Protein AF-A0A950A4G5-F1 (afdb_monomer)

Foldseek 3Di:
DDPDPPQKDKDKDKDWDAQQQDDPNRGRQRFIDIKTKIWIFGDDPNDTPDIDIDIPVVRVCCSSVVQPDPPDPRVVVVCVVVVPPPPPPPDD

Solvent-accessible surface area (backbone atoms only — not comparable to full-atom values): 5703 Å² total; per-residue (Å²): 132,82,95,68,91,73,45,64,47,79,49,75,50,75,51,75,50,61,40,70,56,66,53,96,88,40,70,51,72,69,44,71,46,73,36,50,34,36,34,44,30,35,49,53,95,93,36,81,74,43,80,46,80,46,66,49,57,67,60,43,34,25,68,73,62,78,37,57,50,87,92,35,71,59,34,53,52,54,39,42,77,71,56,45,89,65,72,80,80,79,75,129

Sequence (92 aa):
KRLTDGQFVAAPCKVLGTHRASLNGLPATNRFVVVHAIFYCELRAELLLRVRGFFDLYDVATQLGVLPARGTLGEKALLMLRGFGLRAGRSE

Nearest PDB structures (foldseek):
  5x7l-assembly1_A  TM=8.586E-01  e=1.191E-03  Streptomyces laurentii
  3kkg-assembly1_A-2  TM=8.075E-01  e=2.450E-03  Jannaschia sp. CCS1
  4lgq-assembly2_D  TM=8.350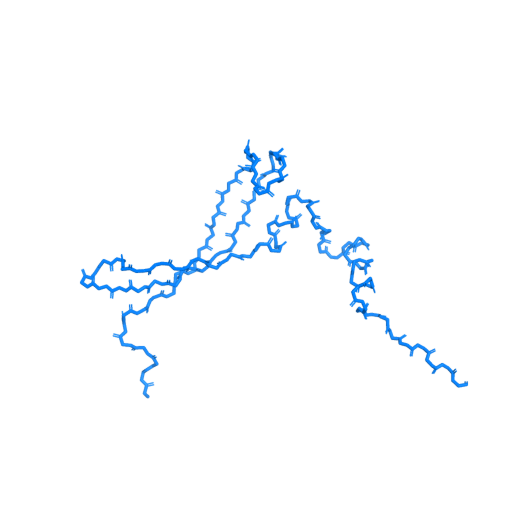E-01  e=3.515E-03  Chromobacterium violaceum ATCC 12472
  6hnn-assembly2_D  TM=7.866E-01  e=3.310E-03  Streptomyces antibioticus
  2gey-assembly3_A  TM=7.231E-01  e=1.514E-03  Streptomyces galilaeus

Radius of gyration: 19.79 Å; Cα contacts (8 Å, |Δi|>4): 126; chains: 1; bounding box: 44×50×42 Å

Mean predicted aligned error: 7.13 Å

Secondary structure (DSSP, 8-state):
--S--SSEEEEEEEEEEE--S-BTTBPP---EEEEEEEEEEEEETTEEEEEEEEE-HHHHHHHTTSSPPTTSHHHHHHHHHTTTT-------

Structure (mmCIF, N/CA/C/O backbone):
data_AF-A0A950A4G5-F1
#
_entry.id   AF-A0A950A4G5-F1
#
loop_
_atom_site.group_PDB
_atom_site.id
_atom_site.type_symbol
_atom_site.label_atom_id
_atom_site.label_alt_id
_atom_site.label_comp_id
_atom_site.label_asym_id
_atom_site.label_entity_id
_atom_site.label_seq_id
_atom_site.pdbx_PDB_ins_code
_atom_site.Cartn_x
_atom_site.Cartn_y
_atom_site.Cartn_z
_atom_site.occupancy
_atom_site.B_iso_or_equiv
_atom_site.auth_seq_id
_atom_site.auth_comp_id
_atom_site.auth_asym_id
_atom_site.auth_atom_id
_atom_site.pdbx_PDB_model_num
ATOM 1 N N . LYS A 1 1 ? -15.567 -23.203 19.531 1.00 49.44 1 LYS A N 1
ATOM 2 C CA . LYS A 1 1 ? -15.010 -22.119 20.385 1.00 49.44 1 LYS A CA 1
ATOM 3 C C . LYS A 1 1 ? -14.772 -20.901 19.494 1.00 49.44 1 LYS A C 1
ATOM 5 O O . LYS A 1 1 ? -14.159 -21.081 18.451 1.00 49.44 1 LYS A O 1
ATOM 10 N N . ARG A 1 2 ? -15.316 -19.717 19.815 1.00 57.41 2 ARG A N 1
ATOM 11 C CA . ARG A 1 2 ? -15.141 -18.510 18.980 1.00 57.41 2 ARG A CA 1
ATOM 12 C C . ARG A 1 2 ? -13.714 -17.981 19.164 1.00 57.41 2 ARG A C 1
ATOM 14 O O . ARG A 1 2 ? -13.244 -17.912 20.294 1.00 57.41 2 ARG A O 1
ATOM 21 N N . LEU A 1 3 ? -13.025 -17.684 18.063 1.00 66.25 3 LEU A N 1
ATOM 22 C CA . LEU A 1 3 ? -11.615 -17.265 18.054 1.00 66.25 3 LEU A CA 1
ATOM 23 C C . LEU A 1 3 ? -11.404 -15.809 18.504 1.00 66.25 3 LEU A C 1
ATOM 25 O O . LEU A 1 3 ? -10.267 -15.425 18.750 1.00 66.25 3 LEU A O 1
ATOM 29 N N . THR A 1 4 ? -12.470 -15.007 18.619 1.00 66.94 4 THR A N 1
ATOM 30 C CA . THR A 1 4 ? -12.391 -13.602 19.044 1.00 66.94 4 THR A CA 1
ATOM 31 C C . THR A 1 4 ? -13.540 -13.228 19.984 1.00 66.94 4 THR A C 1
ATOM 33 O O . THR A 1 4 ? -14.671 -13.716 19.842 1.00 66.94 4 THR A O 1
ATOM 36 N N . ASP A 1 5 ? -13.236 -12.335 20.922 1.00 73.62 5 ASP A N 1
ATOM 37 C CA . ASP A 1 5 ? -14.135 -11.721 21.908 1.00 73.62 5 ASP A CA 1
ATOM 38 C C . ASP A 1 5 ? -14.747 -10.390 21.425 1.00 73.62 5 ASP A C 1
ATOM 40 O O . ASP A 1 5 ? -15.498 -9.749 22.152 1.00 73.62 5 ASP A O 1
ATOM 44 N N . GLY A 1 6 ? -14.462 -9.987 20.181 1.00 74.88 6 GLY A N 1
ATOM 45 C CA . GLY A 1 6 ? -14.959 -8.742 19.589 1.00 74.88 6 GLY A CA 1
ATOM 46 C C . GLY A 1 6 ? -14.141 -7.493 19.931 1.00 74.88 6 GLY A C 1
ATOM 47 O O . GLY A 1 6 ? -14.466 -6.426 19.420 1.00 74.88 6 GLY A O 1
ATOM 48 N N . GLN A 1 7 ? -13.062 -7.603 20.719 1.00 88.25 7 GLN A N 1
ATOM 49 C CA . GLN A 1 7 ? -12.176 -6.467 21.014 1.00 88.25 7 GLN A CA 1
ATOM 50 C C . GLN A 1 7 ? -11.269 -6.091 19.844 1.00 88.25 7 GLN A C 1
ATOM 52 O O . GLN A 1 7 ? -10.770 -4.974 19.794 1.00 88.25 7 GLN A O 1
ATOM 57 N N . PHE A 1 8 ? -11.049 -7.003 18.898 1.00 91.44 8 PHE A N 1
ATOM 58 C CA . PHE A 1 8 ? -10.194 -6.753 17.746 1.00 91.44 8 PHE A CA 1
ATOM 59 C C . PHE A 1 8 ? -10.954 -6.901 16.433 1.00 91.44 8 PHE A C 1
ATOM 61 O O . PHE A 1 8 ? -11.689 -7.871 16.229 1.00 91.44 8 PHE A O 1
ATOM 68 N N . VAL A 1 9 ? -10.731 -5.955 15.522 1.00 91.75 9 VAL A N 1
ATOM 69 C CA . VAL A 1 9 ? -11.305 -5.937 14.174 1.00 91.75 9 VAL A CA 1
ATOM 70 C C . VAL A 1 9 ? -10.188 -5.846 13.143 1.00 91.75 9 VAL A C 1
ATOM 72 O O . VAL A 1 9 ? -9.266 -5.044 13.278 1.00 91.75 9 VAL A O 1
ATOM 75 N N . ALA A 1 10 ? -10.292 -6.660 12.092 1.00 93.94 10 ALA A N 1
ATOM 76 C CA . ALA A 1 10 ? -9.492 -6.517 10.885 1.00 93.94 10 ALA A CA 1
ATOM 77 C C . ALA A 1 10 ? -10.329 -5.806 9.814 1.00 93.94 10 ALA A C 1
ATOM 79 O O . ALA A 1 10 ? -11.369 -6.315 9.399 1.00 93.94 10 ALA A O 1
ATOM 80 N N . ALA A 1 11 ? -9.874 -4.638 9.374 1.00 95.00 11 ALA A N 1
ATOM 81 C CA . ALA A 1 11 ? -10.532 -3.817 8.368 1.00 95.00 11 ALA A CA 1
ATOM 82 C C . ALA A 1 11 ? -9.669 -3.772 7.093 1.00 95.00 11 ALA A C 1
ATOM 84 O O . ALA A 1 11 ? -8.714 -2.989 7.029 1.00 95.00 11 ALA A O 1
ATOM 85 N N . PRO A 1 12 ? -9.946 -4.624 6.088 1.00 97.12 12 PRO A N 1
ATOM 86 C CA . PRO A 1 12 ? -9.274 -4.547 4.797 1.00 97.12 12 PRO A CA 1
ATOM 87 C C . PRO A 1 12 ? -9.753 -3.315 4.025 1.00 97.12 12 PRO A C 1
ATOM 89 O O . PRO A 1 12 ? -10.949 -3.026 3.969 1.00 97.12 12 PRO A O 1
ATOM 92 N N . CYS A 1 13 ? -8.830 -2.596 3.394 1.00 96.62 13 CYS A N 1
ATOM 93 C CA . CYS A 1 13 ? -9.156 -1.434 2.578 1.00 96.62 13 CYS A CA 1
ATOM 94 C C . CYS A 1 13 ? -8.167 -1.236 1.421 1.00 96.62 13 CYS A C 1
ATOM 96 O O . CYS A 1 13 ? -7.158 -1.936 1.286 1.00 96.62 13 CYS A O 1
ATOM 98 N N . LYS A 1 14 ? -8.485 -0.265 0.560 1.00 97.44 14 LYS A N 1
ATOM 99 C CA . LYS A 1 14 ? -7.574 0.257 -0.459 1.00 97.44 14 LYS A CA 1
ATOM 100 C C . LYS A 1 14 ? -7.402 1.752 -0.249 1.00 97.44 14 LYS A C 1
ATOM 102 O O . LYS A 1 14 ? -8.393 2.466 -0.113 1.00 97.44 14 LYS A O 1
ATOM 107 N N . VAL A 1 15 ? -6.161 2.217 -0.265 1.00 96.12 15 VAL A N 1
ATOM 108 C CA . VAL A 1 15 ? -5.814 3.640 -0.274 1.00 96.12 15 VAL A CA 1
ATOM 109 C C . VAL A 1 15 ? -5.428 4.016 -1.697 1.00 96.12 15 VAL A C 1
ATOM 111 O O . VAL A 1 15 ? -4.644 3.317 -2.329 1.00 96.12 15 VAL A O 1
ATOM 114 N N . LEU A 1 16 ? -5.991 5.099 -2.219 1.00 97.81 16 LEU A N 1
ATOM 115 C CA . LEU A 1 16 ? -5.746 5.558 -3.582 1.00 97.81 16 LEU A CA 1
ATOM 116 C C . LEU A 1 16 ? -5.155 6.963 -3.526 1.00 97.81 16 LEU A C 1
ATOM 118 O O . LEU A 1 16 ? -5.606 7.790 -2.733 1.00 97.81 16 LEU A O 1
ATOM 122 N N . GLY A 1 17 ? -4.161 7.250 -4.361 1.00 97.25 17 GLY A N 1
ATOM 123 C CA . GLY A 1 17 ? -3.547 8.573 -4.374 1.00 97.25 17 GLY A CA 1
ATOM 124 C C . GLY A 1 17 ? -2.490 8.754 -5.451 1.00 97.25 17 GLY A C 1
ATOM 125 O O . GLY A 1 17 ? -2.097 7.814 -6.130 1.00 97.25 17 GLY A O 1
ATOM 126 N N . THR A 1 18 ? -2.017 9.987 -5.609 1.00 98.06 18 THR A N 1
ATOM 127 C CA . THR A 1 18 ? -0.896 10.318 -6.499 1.00 98.06 18 THR A CA 1
ATOM 128 C C . THR A 1 18 ? 0.334 10.640 -5.660 1.00 98.06 18 THR A C 1
ATOM 130 O O . THR A 1 18 ? 0.265 11.478 -4.761 1.00 98.06 18 THR A O 1
ATOM 133 N N . HIS A 1 19 ? 1.474 10.022 -5.965 1.00 97.56 19 HIS A N 1
ATOM 134 C CA . HIS A 1 19 ? 2.737 10.266 -5.266 1.00 97.56 19 HIS A CA 1
ATOM 135 C C . HIS A 1 19 ? 3.354 11.610 -5.700 1.00 97.56 19 HIS A C 1
ATOM 137 O O . HIS A 1 19 ? 4.146 11.670 -6.645 1.00 97.56 19 HIS A O 1
ATOM 143 N N . ARG A 1 20 ? 2.925 12.693 -5.036 1.00 97.94 20 ARG A N 1
ATOM 144 C CA . ARG A 1 20 ? 3.243 14.100 -5.370 1.00 97.94 20 ARG A CA 1
ATOM 145 C C . ARG A 1 20 ? 4.326 14.745 -4.508 1.00 97.94 20 ARG A C 1
ATOM 147 O O . ARG A 1 20 ? 4.803 15.819 -4.850 1.00 97.94 20 ARG A O 1
ATOM 154 N N . ALA A 1 21 ? 4.694 14.119 -3.402 1.00 97.19 21 ALA A N 1
ATOM 155 C CA . ALA A 1 21 ? 5.756 14.584 -2.521 1.00 97.19 21 ALA A CA 1
ATOM 156 C C . ALA A 1 21 ? 6.808 13.489 -2.397 1.00 97.19 21 ALA A C 1
ATOM 158 O O . ALA A 1 21 ? 6.510 12.332 -2.679 1.00 97.19 21 ALA A O 1
ATOM 159 N N . SER A 1 22 ? 8.021 13.853 -1.992 1.00 96.12 22 SER A N 1
ATOM 160 C CA . SER A 1 22 ? 9.022 12.848 -1.666 1.00 96.12 22 SER A CA 1
ATOM 161 C C . SER A 1 22 ? 8.568 12.003 -0.473 1.00 96.12 22 SER A C 1
ATOM 163 O O . SER A 1 22 ? 7.945 12.503 0.465 1.00 96.12 22 SER A O 1
ATOM 165 N N . LEU A 1 23 ? 8.893 10.714 -0.504 1.00 90.81 23 LEU A N 1
ATOM 166 C CA . LEU A 1 23 ? 8.555 9.766 0.553 1.00 90.81 23 LEU A CA 1
ATOM 167 C C . LEU A 1 23 ? 9.737 8.831 0.799 1.00 90.81 23 LEU A C 1
ATOM 169 O O . LEU A 1 23 ? 10.169 8.130 -0.110 1.00 90.81 23 LEU A O 1
ATOM 173 N N . ASN A 1 24 ? 10.262 8.805 2.028 1.00 88.06 24 ASN A N 1
ATOM 174 C CA . ASN A 1 24 ? 11.373 7.929 2.435 1.00 88.06 24 ASN A CA 1
ATOM 175 C C . ASN A 1 24 ? 12.585 7.971 1.480 1.00 88.06 24 ASN A C 1
ATOM 177 O O . ASN A 1 24 ? 13.154 6.940 1.132 1.00 88.06 24 ASN A O 1
ATOM 181 N N . GLY A 1 25 ? 12.957 9.169 1.022 1.00 91.56 25 GLY A N 1
ATOM 182 C CA . GLY A 1 25 ? 14.071 9.368 0.087 1.00 91.56 25 GLY A CA 1
ATOM 183 C C . 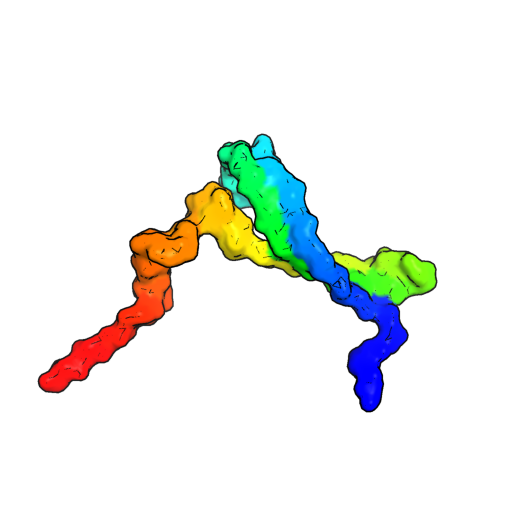GLY A 1 25 ? 13.734 9.115 -1.387 1.00 91.56 25 GLY A C 1
ATOM 184 O O . GLY A 1 25 ? 14.549 9.437 -2.246 1.00 91.56 25 GLY A O 1
ATOM 185 N N . LEU A 1 26 ? 12.536 8.615 -1.708 1.00 93.44 26 LEU A N 1
ATOM 186 C CA . LEU A 1 26 ? 12.049 8.522 -3.081 1.00 93.44 26 LEU A CA 1
ATOM 187 C C . LEU A 1 26 ? 11.489 9.885 -3.524 1.00 93.44 26 LEU A C 1
ATOM 189 O O . LEU A 1 26 ? 10.569 10.387 -2.874 1.00 93.44 26 LEU A O 1
ATOM 193 N N . PRO A 1 27 ? 11.991 10.497 -4.611 1.00 96.19 27 PRO A N 1
ATOM 194 C CA . PRO A 1 27 ? 11.417 11.728 -5.148 1.00 96.19 27 PRO A CA 1
ATOM 195 C C . PRO A 1 27 ? 9.967 11.541 -5.610 1.00 96.19 27 PRO A C 1
ATOM 197 O O . PRO A 1 27 ? 9.542 10.434 -5.950 1.00 96.19 27 PRO A O 1
ATOM 200 N N . ALA A 1 28 ? 9.213 12.639 -5.674 1.00 97.38 28 ALA A N 1
ATOM 201 C CA . ALA A 1 28 ? 7.858 12.626 -6.211 1.00 97.38 28 ALA A CA 1
ATOM 202 C C . ALA A 1 28 ? 7.849 12.080 -7.650 1.00 97.38 28 ALA A C 1
ATOM 204 O O . ALA A 1 28 ? 8.552 12.582 -8.525 1.00 97.38 28 ALA A O 1
ATOM 205 N N . THR A 1 29 ? 7.028 11.060 -7.900 1.00 97.06 29 THR A N 1
ATOM 206 C CA . THR A 1 29 ? 6.955 10.400 -9.222 1.00 97.06 29 THR A CA 1
ATOM 207 C C . THR A 1 29 ? 5.776 10.868 -10.073 1.00 97.06 29 THR A C 1
ATOM 209 O O . THR A 1 29 ? 5.700 10.525 -11.248 1.00 97.06 29 THR A O 1
ATOM 212 N N . ASN A 1 30 ? 4.815 11.582 -9.473 1.00 97.56 30 ASN A N 1
ATOM 213 C CA . ASN A 1 30 ? 3.515 11.932 -10.061 1.00 97.56 30 ASN A CA 1
ATOM 214 C C . ASN A 1 30 ? 2.677 10.739 -10.560 1.00 97.56 30 ASN A C 1
ATOM 216 O O . ASN A 1 30 ? 1.664 10.930 -11.230 1.00 97.56 30 ASN A O 1
ATOM 220 N N . ARG A 1 31 ? 3.043 9.506 -10.196 1.00 97.31 31 ARG A N 1
ATOM 221 C CA . ARG A 1 31 ? 2.268 8.306 -10.519 1.00 97.31 31 ARG A CA 1
ATOM 222 C C . ARG A 1 31 ? 1.077 8.160 -9.581 1.00 97.31 31 ARG A C 1
ATOM 224 O O . ARG A 1 31 ? 1.180 8.435 -8.383 1.00 97.31 31 ARG A O 1
ATOM 231 N N . PHE A 1 32 ? -0.048 7.720 -10.135 1.00 97.94 32 PHE A N 1
ATOM 232 C CA . PHE A 1 32 ? -1.178 7.238 -9.350 1.00 97.94 32 PHE A CA 1
ATOM 233 C C . PHE A 1 32 ? -0.867 5.841 -8.811 1.00 97.94 32 PHE A C 1
ATOM 235 O O . PHE A 1 32 ? -0.313 5.016 -9.536 1.00 97.94 32 PHE A O 1
ATOM 242 N N . VAL A 1 33 ? -1.214 5.593 -7.553 1.00 97.19 33 VAL A N 1
ATOM 243 C CA . VAL A 1 33 ? -0.995 4.324 -6.866 1.00 97.19 33 VAL A CA 1
ATOM 244 C C . VAL A 1 33 ? -2.253 3.866 -6.139 1.00 97.19 33 VAL A C 1
ATOM 246 O O . VAL A 1 33 ? -3.027 4.676 -5.620 1.00 97.19 33 VAL A O 1
ATOM 249 N N . VAL A 1 34 ? -2.423 2.550 -6.071 1.00 97.94 34 VAL A N 1
ATOM 250 C CA . VAL A 1 34 ? -3.426 1.876 -5.242 1.00 97.94 34 VAL A CA 1
ATOM 251 C C . VAL A 1 34 ? -2.693 1.002 -4.236 1.00 97.94 34 VAL A C 1
ATOM 253 O O . VAL A 1 34 ? -1.966 0.093 -4.619 1.00 97.94 34 VAL A O 1
ATOM 256 N N . VAL A 1 35 ? -2.888 1.263 -2.949 1.00 97.62 35 VAL A N 1
ATOM 257 C CA . VAL A 1 35 ? -2.257 0.523 -1.855 1.00 97.62 35 VAL A CA 1
ATOM 258 C C . VAL A 1 35 ? -3.299 -0.366 -1.201 1.00 97.62 35 VAL A C 1
ATOM 260 O O . VAL A 1 35 ? -4.252 0.131 -0.598 1.00 97.62 35 VAL A O 1
ATOM 263 N N . HIS A 1 36 ? -3.123 -1.681 -1.283 1.00 98.25 36 HIS A N 1
ATOM 264 C CA . HIS A 1 36 ? -3.881 -2.598 -0.438 1.00 98.25 36 HIS A CA 1
ATOM 265 C C . HIS A 1 36 ? -3.362 -2.535 0.991 1.00 98.25 36 HIS A C 1
ATOM 267 O O . HIS A 1 36 ? -2.150 -2.577 1.227 1.00 98.25 36 HIS A O 1
ATOM 273 N N . ALA A 1 37 ? -4.290 -2.448 1.940 1.00 97.94 37 ALA A N 1
ATOM 274 C CA . ALA A 1 37 ? -3.964 -2.404 3.350 1.00 97.94 37 ALA A CA 1
ATOM 275 C C . ALA A 1 37 ? -4.950 -3.210 4.197 1.00 97.94 37 ALA A C 1
ATOM 277 O O . ALA A 1 37 ? -6.113 -3.399 3.835 1.00 97.94 37 ALA A O 1
ATOM 278 N N . ILE A 1 38 ? -4.480 -3.659 5.355 1.00 98.06 38 ILE A N 1
ATOM 279 C CA . ILE A 1 38 ? -5.322 -4.182 6.428 1.00 98.06 38 ILE A CA 1
ATOM 280 C C . ILE A 1 38 ? -5.002 -3.385 7.681 1.00 98.06 38 ILE A C 1
ATOM 282 O O . ILE A 1 38 ? -3.847 -3.318 8.104 1.00 98.06 38 ILE A O 1
ATOM 286 N N . PHE A 1 39 ? -6.031 -2.810 8.292 1.00 96.94 39 PHE A N 1
ATOM 287 C CA . PHE A 1 39 ? -5.924 -2.240 9.625 1.00 96.94 39 PHE A CA 1
ATOM 288 C C . PHE A 1 39 ? -6.367 -3.267 10.657 1.00 96.94 39 PHE A C 1
ATOM 290 O O . PHE A 1 39 ? -7.491 -3.760 10.611 1.00 96.94 39 PHE A O 1
ATOM 297 N N . TYR A 1 40 ? -5.473 -3.596 11.582 1.00 95.69 40 TYR A N 1
ATOM 298 C CA . TYR A 1 40 ? -5.796 -4.368 12.771 1.00 95.69 40 TYR A CA 1
ATOM 299 C C . TYR A 1 40 ? -6.024 -3.405 13.931 1.00 95.69 40 TYR A C 1
ATOM 301 O O . TYR A 1 40 ? -5.102 -2.701 14.359 1.00 95.69 40 TYR A O 1
ATOM 309 N N . CYS A 1 41 ? -7.265 -3.357 14.395 1.00 95.38 41 CYS A N 1
ATOM 310 C CA . CYS A 1 41 ? -7.754 -2.363 15.334 1.00 95.38 41 CYS A CA 1
ATOM 311 C C . CYS A 1 41 ? -8.172 -3.020 16.647 1.00 95.38 41 CYS A C 1
ATOM 313 O O . CYS A 1 41 ? -8.909 -4.000 16.633 1.00 95.38 41 CYS A O 1
ATOM 315 N N . GLU A 1 42 ? -7.738 -2.452 17.765 1.00 95.25 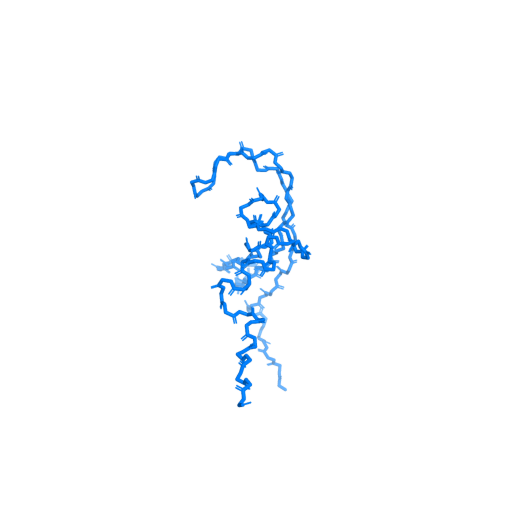42 GLU A N 1
ATOM 316 C CA . GLU A 1 42 ? -8.248 -2.734 19.107 1.00 95.25 42 GLU A CA 1
ATOM 317 C C . GLU A 1 42 ? -9.364 -1.736 19.430 1.00 95.25 42 GLU A C 1
ATOM 319 O O . GLU A 1 42 ? -9.178 -0.526 19.268 1.00 95.25 42 GLU A O 1
ATOM 324 N N . LEU A 1 43 ? -10.509 -2.240 19.882 1.00 93.44 43 LEU A N 1
ATOM 325 C CA . LEU A 1 43 ? -11.704 -1.482 20.225 1.00 93.44 43 LEU A CA 1
ATOM 326 C C . LEU A 1 43 ? -11.934 -1.481 21.736 1.00 93.44 43 LEU A C 1
ATOM 328 O O . LEU A 1 43 ? -11.835 -2.512 22.402 1.00 93.44 43 LEU A O 1
ATOM 332 N N . ARG A 1 44 ? -12.315 -0.323 22.276 1.00 92.25 44 ARG A N 1
ATOM 333 C CA . ARG A 1 44 ? -12.766 -0.175 23.663 1.00 92.25 44 ARG A CA 1
ATOM 334 C C . ARG A 1 44 ? -13.878 0.859 23.725 1.00 92.25 44 ARG A C 1
ATOM 336 O O . ARG A 1 44 ? -13.666 1.987 23.302 1.00 92.25 44 ARG A O 1
ATOM 343 N N . ALA A 1 45 ? -15.030 0.475 24.280 1.00 90.75 45 ALA A N 1
ATOM 344 C CA . ALA A 1 45 ? -16.209 1.344 24.365 1.00 90.75 45 ALA A CA 1
ATOM 345 C C . ALA A 1 45 ? -16.529 2.020 23.014 1.00 90.75 45 ALA A C 1
ATOM 347 O O . ALA A 1 45 ? -16.689 3.231 22.945 1.00 90.75 45 ALA A O 1
ATOM 348 N N . GLU A 1 46 ? -16.528 1.222 21.937 1.00 85.19 46 GLU A N 1
ATOM 349 C CA . GLU A 1 46 ? -16.784 1.659 20.549 1.00 85.19 46 GLU A CA 1
ATOM 350 C C . GLU A 1 46 ? -15.751 2.635 19.952 1.00 85.19 46 GLU A C 1
ATOM 352 O O . GLU A 1 46 ? -15.893 3.076 18.813 1.00 85.19 46 GLU A O 1
ATOM 357 N N . LEU A 1 47 ? -14.657 2.912 20.664 1.00 93.25 47 LEU A N 1
ATOM 358 C CA . LEU A 1 47 ? -13.546 3.735 20.190 1.00 93.25 47 LEU A CA 1
ATOM 359 C C . LEU A 1 47 ? -12.359 2.878 19.740 1.00 93.25 47 LEU A C 1
ATOM 361 O O . LEU A 1 47 ? -12.100 1.802 20.284 1.00 93.25 47 LEU A O 1
ATOM 365 N N . LEU A 1 48 ? -11.595 3.393 18.773 1.00 94.38 48 LEU A N 1
ATOM 366 C CA . LEU A 1 48 ? -10.314 2.820 18.353 1.00 94.38 48 LEU A CA 1
ATOM 367 C C . LEU A 1 48 ? -9.240 3.142 19.399 1.00 94.38 48 LEU A C 1
ATOM 369 O O . LEU A 1 48 ? -8.815 4.288 19.524 1.00 94.38 48 LEU A O 1
ATOM 373 N N . LEU A 1 49 ? -8.775 2.130 20.129 1.00 95.00 49 LEU A N 1
ATOM 374 C CA . LEU A 1 49 ? -7.711 2.273 21.126 1.00 95.00 49 LEU A CA 1
ATOM 375 C C . LEU A 1 49 ? -6.316 2.136 20.5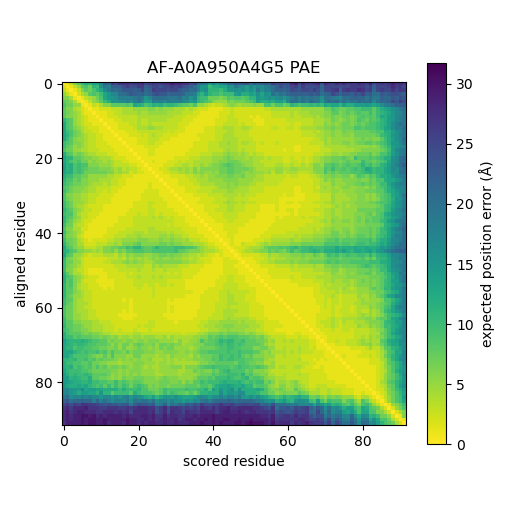03 1.00 95.00 49 LEU A C 1
ATOM 377 O O . LEU A 1 49 ? -5.389 2.863 20.854 1.00 95.00 49 LEU A O 1
ATOM 381 N N . ARG A 1 50 ? -6.153 1.193 19.572 1.00 95.38 50 ARG A N 1
ATOM 382 C CA . ARG A 1 50 ? -4.891 0.955 18.864 1.00 95.38 50 ARG A CA 1
ATOM 383 C C . ARG A 1 50 ? -5.168 0.540 17.432 1.00 95.38 50 ARG A C 1
ATOM 385 O O . ARG A 1 50 ? -6.015 -0.310 17.197 1.00 95.38 50 ARG A O 1
ATOM 392 N N . VAL A 1 51 ? -4.404 1.088 16.492 1.00 96.56 51 VAL A N 1
ATOM 393 C CA . VAL A 1 51 ? -4.515 0.773 15.065 1.00 96.56 51 VAL A CA 1
ATOM 394 C C . VAL A 1 51 ? -3.139 0.405 14.523 1.00 96.56 51 VAL A C 1
ATOM 396 O O . VAL A 1 51 ? -2.179 1.157 14.689 1.00 96.56 51 VAL A O 1
ATOM 399 N N . ARG A 1 52 ? -3.029 -0.758 13.877 1.00 97.44 52 ARG A N 1
ATOM 400 C CA . ARG A 1 52 ? -1.827 -1.194 13.152 1.00 97.44 52 ARG A CA 1
ATOM 401 C C . ARG A 1 52 ? -2.168 -1.380 11.682 1.00 97.44 52 ARG A C 1
ATOM 403 O O . ARG A 1 52 ? -3.020 -2.201 11.360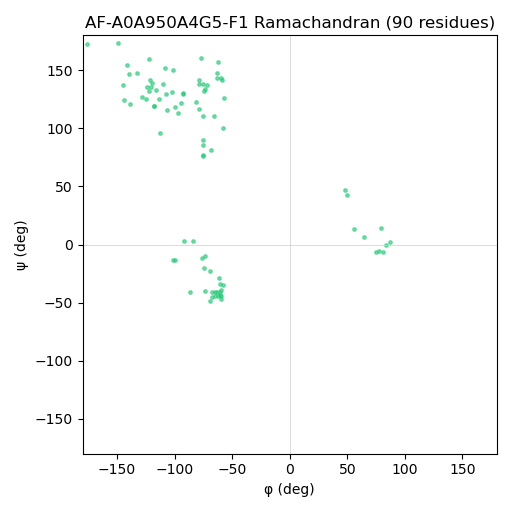 1.00 97.44 52 ARG A O 1
ATOM 410 N N . GLY A 1 53 ? -1.512 -0.617 10.814 1.00 97.06 53 GLY A N 1
ATOM 411 C CA . GLY A 1 53 ? -1.657 -0.740 9.366 1.00 97.06 53 GLY A CA 1
ATOM 412 C C . GLY A 1 53 ? -0.607 -1.676 8.781 1.00 97.06 53 GLY A C 1
ATOM 413 O O . GLY A 1 53 ? 0.583 -1.519 9.047 1.00 97.06 53 GLY A O 1
ATOM 414 N N . PHE A 1 54 ? -1.053 -2.623 7.967 1.00 97.38 54 PHE A N 1
ATOM 415 C CA . PHE A 1 54 ? -0.207 -3.481 7.147 1.00 97.38 54 PHE A CA 1
ATOM 416 C C . PHE A 1 54 ? -0.469 -3.137 5.691 1.00 97.38 54 PHE A C 1
ATOM 418 O O . PHE A 1 54 ? -1.620 -3.163 5.266 1.00 97.38 54 PHE A O 1
ATOM 425 N N . PHE A 1 55 ? 0.582 -2.807 4.948 1.00 96.88 55 PHE A N 1
ATOM 426 C CA . PHE A 1 55 ? 0.487 -2.312 3.579 1.00 96.88 55 PHE A CA 1
ATOM 427 C C . PHE A 1 55 ? 1.269 -3.228 2.645 1.0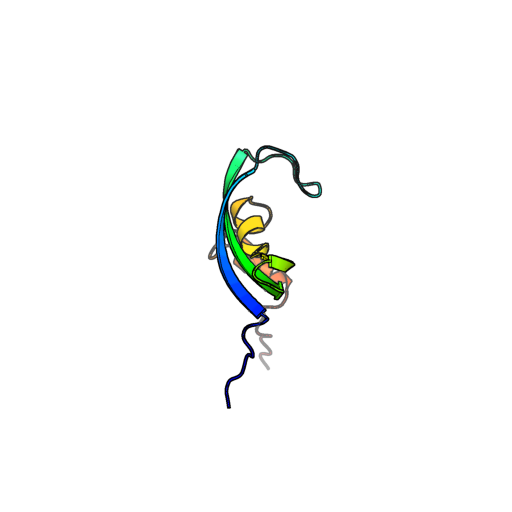0 96.88 55 PHE A C 1
ATOM 429 O O . PHE A 1 55 ? 2.370 -3.664 2.992 1.00 96.88 55 PHE A O 1
ATOM 436 N N . ASP A 1 56 ? 0.745 -3.469 1.444 1.00 96.94 56 ASP A N 1
ATOM 437 C CA . ASP A 1 56 ? 1.514 -4.116 0.378 1.00 96.94 56 ASP A CA 1
ATOM 438 C C . ASP A 1 56 ? 2.518 -3.124 -0.230 1.00 96.94 56 ASP A C 1
ATOM 440 O O . ASP A 1 56 ? 2.317 -2.543 -1.296 1.00 96.94 56 ASP A O 1
ATOM 444 N N . LEU A 1 57 ? 3.613 -2.883 0.492 1.00 94.38 57 LEU A N 1
ATOM 445 C CA . LEU A 1 57 ? 4.657 -1.955 0.058 1.00 94.38 57 LEU A CA 1
ATOM 446 C C . LEU A 1 57 ? 5.449 -2.476 -1.146 1.00 94.38 57 LEU A C 1
ATOM 448 O O . LEU A 1 57 ? 6.041 -1.678 -1.869 1.00 94.38 57 LEU A O 1
ATOM 452 N N . TYR A 1 58 ? 5.463 -3.791 -1.372 1.00 93.25 58 TYR A N 1
ATOM 453 C CA . TYR A 1 58 ? 6.121 -4.378 -2.535 1.00 93.25 58 TYR A CA 1
ATOM 454 C C . TYR A 1 58 ? 5.388 -3.984 -3.819 1.00 93.25 58 TYR A C 1
ATOM 456 O O . TYR A 1 58 ? 6.011 -3.542 -4.791 1.00 93.25 58 TYR A O 1
ATOM 464 N N . ASP A 1 59 ? 4.059 -4.080 -3.808 1.00 95.38 59 ASP A N 1
ATOM 465 C CA . ASP A 1 59 ? 3.241 -3.653 -4.936 1.00 95.38 59 ASP A CA 1
ATOM 466 C C . ASP A 1 59 ? 3.343 -2.140 -5.165 1.00 95.38 59 ASP A C 1
ATOM 468 O O . ASP A 1 59 ? 3.547 -1.701 -6.296 1.00 95.38 59 ASP A O 1
ATOM 472 N N . VAL A 1 60 ? 3.348 -1.339 -4.093 1.00 95.75 60 VAL A N 1
ATOM 473 C CA . VAL A 1 60 ? 3.579 0.115 -4.189 1.00 95.75 60 VAL A CA 1
ATOM 474 C C . VAL A 1 60 ? 4.937 0.433 -4.811 1.00 95.75 60 VAL A C 1
ATOM 476 O O . VAL A 1 60 ? 5.015 1.250 -5.728 1.00 95.75 60 VAL A O 1
ATOM 479 N N . ALA A 1 61 ? 6.011 -0.221 -4.364 1.00 94.69 61 ALA A N 1
ATOM 480 C CA . ALA A 1 61 ? 7.346 -0.026 -4.926 1.00 94.69 61 ALA A CA 1
ATOM 481 C C . ALA A 1 61 ? 7.397 -0.390 -6.419 1.00 94.69 61 ALA A C 1
ATOM 483 O O . ALA A 1 61 ? 8.083 0.274 -7.198 1.00 94.69 61 ALA A O 1
ATOM 484 N N . THR A 1 62 ? 6.625 -1.393 -6.835 1.00 95.44 62 THR A N 1
ATOM 485 C CA . THR A 1 62 ? 6.480 -1.780 -8.242 1.00 95.44 62 THR A CA 1
ATOM 486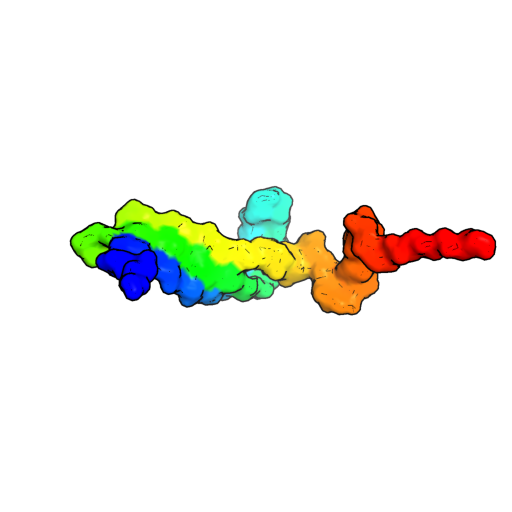 C C . THR A 1 62 ? 5.722 -0.720 -9.049 1.00 95.44 62 THR A C 1
ATOM 488 O O . THR A 1 62 ? 6.203 -0.276 -10.092 1.00 95.44 62 THR A O 1
ATOM 491 N N . GLN A 1 63 ? 4.576 -0.237 -8.553 1.00 95.62 63 GLN A N 1
ATOM 492 C CA . GLN A 1 63 ? 3.789 0.825 -9.202 1.00 95.62 63 GLN A CA 1
ATOM 493 C C . GLN A 1 63 ? 4.599 2.127 -9.357 1.00 95.62 63 GLN A C 1
ATOM 495 O O . GLN A 1 63 ? 4.566 2.786 -10.404 1.00 95.62 63 GLN A O 1
ATOM 500 N N . LEU A 1 64 ? 5.397 2.471 -8.344 1.00 95.44 64 LEU A N 1
ATOM 501 C CA . LEU A 1 64 ? 6.286 3.635 -8.357 1.00 95.44 64 LEU A CA 1
ATOM 502 C C . LEU A 1 64 ? 7.527 3.453 -9.247 1.00 95.44 64 LEU A C 1
ATOM 504 O O . LEU A 1 64 ? 8.214 4.432 -9.524 1.00 95.44 64 LEU A O 1
ATOM 508 N N . GLY A 1 65 ? 7.788 2.239 -9.743 1.00 92.69 65 GLY A N 1
ATOM 509 C CA . GLY A 1 65 ? 8.931 1.926 -10.606 1.00 92.69 65 GLY A CA 1
ATOM 510 C C . GLY A 1 65 ? 10.258 1.755 -9.863 1.00 92.69 65 GLY A C 1
ATOM 511 O O . GLY A 1 65 ? 11.306 1.764 -10.499 1.00 92.69 65 GLY A O 1
ATOM 512 N N . VAL A 1 66 ? 10.220 1.605 -8.537 1.00 93.88 66 VAL A N 1
ATOM 513 C CA . VAL A 1 66 ? 11.393 1.279 -7.708 1.00 93.88 66 VAL A CA 1
ATOM 514 C C . VAL A 1 66 ? 11.782 -0.185 -7.894 1.00 93.88 66 VAL A C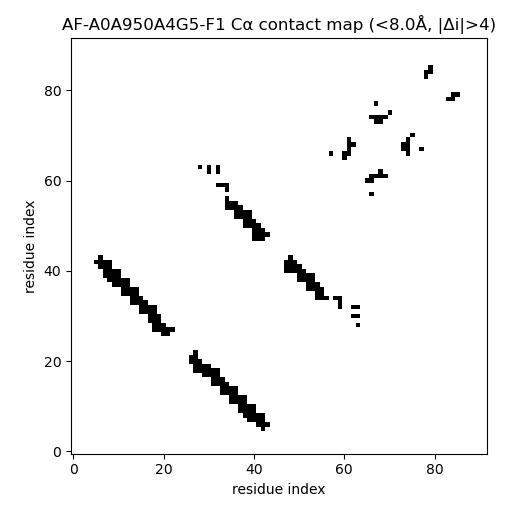 1
ATOM 516 O O . VAL A 1 66 ? 12.963 -0.513 -7.970 1.00 93.88 66 VAL A O 1
ATOM 519 N N . LEU A 1 67 ? 10.781 -1.065 -7.977 1.00 94.06 67 LEU A N 1
ATOM 520 C CA . LEU A 1 67 ? 10.962 -2.480 -8.284 1.00 94.06 67 LEU A CA 1
ATOM 521 C C . LEU A 1 67 ? 10.449 -2.802 -9.695 1.00 94.06 67 LEU A C 1
ATOM 523 O O . LEU A 1 67 ? 9.535 -2.130 -10.184 1.00 94.06 67 LEU A O 1
ATOM 527 N N . PRO A 1 68 ? 11.014 -3.827 -10.360 1.00 93.50 68 PRO A N 1
ATOM 528 C CA . PRO A 1 68 ? 10.531 -4.272 -11.659 1.00 93.50 68 PRO A CA 1
ATOM 529 C C . PRO A 1 68 ? 9.070 -4.721 -11.613 1.00 93.50 68 PRO A C 1
ATOM 531 O O . PRO A 1 68 ? 8.638 -5.369 -10.663 1.00 93.50 68 PRO A O 1
ATOM 534 N N . ALA A 1 69 ? 8.330 -4.436 -12.685 1.00 91.56 69 ALA A N 1
ATOM 535 C CA . ALA A 1 69 ? 6.970 -4.935 -12.846 1.00 91.56 69 ALA A CA 1
ATOM 536 C C . ALA A 1 69 ? 6.926 -6.466 -12.939 1.00 91.56 69 ALA A C 1
ATOM 538 O O . ALA A 1 69 ? 7.825 -7.100 -13.503 1.00 91.56 69 ALA A O 1
ATOM 539 N N . ARG A 1 70 ? 5.838 -7.046 -12.423 1.00 86.56 70 ARG A N 1
ATOM 540 C CA . ARG A 1 70 ? 5.599 -8.492 -12.460 1.00 86.56 70 ARG A CA 1
ATOM 541 C C . ARG A 1 70 ? 5.584 -9.012 -13.902 1.00 86.56 70 ARG A C 1
ATOM 543 O O . ARG A 1 70 ? 5.083 -8.347 -14.807 1.00 86.56 70 ARG A O 1
ATOM 550 N N . GLY A 1 71 ? 6.144 -10.193 -14.125 1.00 87.56 71 GLY A N 1
ATOM 551 C CA . GLY A 1 71 ? 6.278 -10.857 -15.421 1.00 87.56 71 GLY A CA 1
ATOM 552 C C . GLY A 1 71 ? 7.362 -10.283 -16.340 1.00 87.56 71 GLY A C 1
ATOM 553 O O . GLY A 1 71 ? 7.632 -10.872 -17.391 1.00 87.56 71 GLY A O 1
ATOM 554 N N . THR A 1 72 ? 8.010 -9.171 -15.975 1.00 91.12 72 THR A N 1
ATOM 555 C CA . THR A 1 72 ? 9.039 -8.546 -16.818 1.00 91.12 72 THR A CA 1
ATOM 556 C C . THR A 1 72 ? 10.372 -9.291 -16.764 1.00 91.12 72 THR A C 1
ATOM 558 O O . THR A 1 72 ? 10.670 -10.027 -15.822 1.00 91.12 72 THR A O 1
ATOM 561 N N . LEU A 1 73 ? 11.229 -9.063 -17.767 1.00 91.88 73 LEU A N 1
ATOM 562 C CA . LEU A 1 73 ? 12.611 -9.552 -17.740 1.00 91.88 73 LEU A CA 1
ATOM 563 C C . LEU A 1 73 ? 13.377 -9.021 -16.516 1.00 91.88 73 LEU A C 1
ATOM 565 O O . LEU A 1 73 ? 14.175 -9.752 -15.940 1.00 91.88 73 LEU A O 1
ATOM 569 N N . GLY A 1 74 ? 13.087 -7.787 -16.086 1.00 89.88 74 GLY A N 1
ATOM 570 C CA . GLY A 1 74 ? 13.679 -7.192 -14.889 1.00 89.88 74 GLY A CA 1
ATOM 571 C C . GLY A 1 74 ? 13.317 -7.948 -13.609 1.00 89.88 74 GLY A C 1
ATOM 572 O O . GLY A 1 74 ? 14.192 -8.183 -12.780 1.00 89.88 74 GLY A O 1
ATOM 573 N N . GLU A 1 75 ? 12.066 -8.397 -13.461 1.00 92.62 75 GLU A N 1
ATOM 574 C CA . GLU A 1 75 ? 11.670 -9.231 -12.317 1.00 92.62 75 GLU A CA 1
ATOM 575 C C . GLU A 1 75 ? 12.385 -10.585 -12.356 1.00 92.62 75 GLU A C 1
ATOM 577 O O . GLU A 1 75 ? 12.941 -11.016 -11.349 1.00 92.62 75 GLU A O 1
ATOM 582 N N . LYS A 1 76 ? 12.449 -11.232 -13.526 1.00 91.06 76 LYS A N 1
ATOM 583 C CA . LYS A 1 76 ? 13.162 -12.511 -13.687 1.00 91.06 76 LYS A CA 1
ATOM 584 C C . LYS A 1 76 ? 14.646 -12.379 -13.341 1.00 91.06 76 LYS A C 1
ATOM 586 O O . LYS A 1 76 ? 15.169 -13.216 -12.610 1.00 91.06 76 LYS A O 1
ATOM 591 N N . ALA A 1 77 ? 15.301 -11.318 -13.810 1.00 91.44 77 ALA A N 1
ATOM 592 C CA . ALA A 1 77 ? 16.690 -11.020 -13.477 1.00 91.44 77 ALA A CA 1
ATOM 593 C C . ALA A 1 77 ? 16.872 -10.774 -11.969 1.00 91.44 77 ALA A C 1
ATOM 595 O O . ALA A 1 77 ? 17.777 -11.343 -11.361 1.00 91.44 77 ALA A O 1
ATOM 596 N N . LEU A 1 78 ? 15.980 -10.000 -11.339 1.00 91.06 78 LEU A N 1
ATOM 597 C CA . LEU A 1 78 ? 15.996 -9.774 -9.891 1.00 91.06 78 LEU A CA 1
ATOM 598 C C . LEU A 1 78 ? 15.826 -11.083 -9.100 1.00 91.06 78 LEU A C 1
ATOM 600 O O . LEU A 1 78 ? 16.508 -11.288 -8.097 1.00 91.06 78 LEU A O 1
ATOM 604 N N . LEU A 1 79 ? 14.939 -11.977 -9.540 1.00 90.62 79 LEU A N 1
ATOM 605 C CA . LEU A 1 79 ? 14.722 -13.282 -8.912 1.00 90.62 79 LEU A CA 1
ATOM 606 C C . LEU A 1 79 ? 15.938 -14.207 -9.073 1.00 90.62 79 LEU A C 1
ATOM 608 O O . LEU A 1 79 ? 16.335 -14.837 -8.093 1.00 90.62 79 LEU A O 1
ATOM 612 N N . MET A 1 80 ? 16.577 -14.228 -10.247 1.00 91.69 80 MET A N 1
ATOM 613 C CA . MET A 1 80 ? 17.833 -14.958 -10.473 1.00 91.69 80 MET A CA 1
ATOM 614 C C . MET A 1 80 ? 18.958 -14.457 -9.564 1.00 91.69 80 MET A C 1
ATOM 616 O O . MET A 1 80 ? 19.645 -15.270 -8.950 1.00 91.69 80 MET A O 1
ATOM 620 N N . LEU A 1 81 ? 19.105 -13.136 -9.403 1.00 90.19 81 LEU A N 1
ATOM 621 C CA . LEU A 1 81 ? 20.070 -12.541 -8.465 1.00 90.19 81 LEU A CA 1
ATOM 622 C C . LEU A 1 81 ? 19.800 -12.938 -7.006 1.00 90.19 81 LEU A C 1
ATOM 624 O O . LEU A 1 81 ? 20.727 -13.024 -6.208 1.00 90.19 81 LEU A O 1
ATOM 628 N N . ARG A 1 82 ? 18.540 -13.211 -6.653 1.00 88.62 82 ARG A N 1
ATOM 629 C CA . ARG A 1 82 ? 18.145 -13.741 -5.337 1.00 88.62 82 ARG A CA 1
ATOM 630 C C . ARG A 1 82 ? 18.271 -15.266 -5.222 1.00 88.62 82 ARG A C 1
ATOM 632 O O . ARG A 1 82 ? 17.900 -15.818 -4.191 1.00 88.62 82 ARG A O 1
ATOM 639 N N . GLY A 1 83 ? 18.771 -15.946 -6.255 1.00 88.50 83 GLY A N 1
ATOM 640 C CA . GLY A 1 83 ? 18.970 -17.396 -6.276 1.00 88.50 83 GLY A CA 1
ATOM 641 C C . GLY A 1 83 ? 17.752 -18.211 -6.719 1.00 88.50 83 GLY A C 1
ATOM 642 O O . GLY A 1 83 ? 17.818 -19.439 -6.761 1.00 88.50 83 GLY A O 1
ATOM 643 N N . PHE A 1 84 ? 16.640 -17.571 -7.086 1.00 88.56 84 PHE A N 1
ATOM 644 C CA . PHE A 1 84 ? 15.466 -18.274 -7.599 1.00 88.56 84 PHE A CA 1
ATOM 645 C C . PHE A 1 84 ? 15.656 -18.655 -9.071 1.00 88.56 84 PHE A C 1
ATOM 647 O O . PHE A 1 84 ? 16.143 -17.867 -9.877 1.00 88.56 84 PHE A O 1
ATOM 654 N N . GLY A 1 85 ? 15.242 -19.867 -9.450 1.00 79.88 85 GLY A N 1
ATOM 655 C CA . GLY A 1 85 ? 15.338 -20.341 -10.838 1.00 79.88 85 GLY A CA 1
ATOM 656 C C . GLY A 1 85 ? 16.741 -20.786 -11.269 1.00 79.88 85 GLY A C 1
ATOM 657 O O . GLY A 1 85 ? 16.876 -21.370 -12.342 1.00 79.88 85 GLY A O 1
ATOM 658 N N . LEU A 1 86 ? 17.758 -20.611 -10.416 1.00 76.12 86 LEU A N 1
ATOM 659 C CA . LEU A 1 86 ? 19.061 -21.257 -10.553 1.00 76.12 86 LEU A CA 1
ATOM 660 C C . LEU A 1 86 ? 18.925 -22.726 -10.135 1.00 76.12 86 LEU A C 1
ATOM 662 O O . LEU A 1 86 ? 19.297 -23.125 -9.034 1.00 76.12 86 LEU A O 1
ATOM 666 N N . ARG A 1 87 ? 18.342 -23.562 -10.999 1.00 71.38 87 ARG A N 1
ATOM 667 C CA . ARG A 1 87 ? 18.546 -25.006 -10.862 1.00 71.38 87 ARG A CA 1
ATOM 668 C C . ARG A 1 87 ? 20.022 -25.251 -11.150 1.00 71.38 87 ARG A C 1
ATOM 670 O O . ARG A 1 87 ? 20.455 -25.047 -12.279 1.00 71.38 87 ARG A O 1
ATOM 677 N N . ALA A 1 88 ? 20.786 -25.628 -10.125 1.00 61.53 88 ALA A N 1
ATOM 678 C CA . ALA A 1 88 ? 22.159 -26.074 -10.292 1.00 61.53 88 ALA A CA 1
ATOM 679 C C . ALA A 1 88 ? 22.144 -27.282 -11.236 1.00 61.53 88 ALA A C 1
ATOM 681 O O . ALA A 1 88 ? 21.781 -28.387 -10.837 1.00 61.53 88 ALA A O 1
ATOM 682 N N . GLY A 1 89 ? 22.477 -27.055 -12.504 1.00 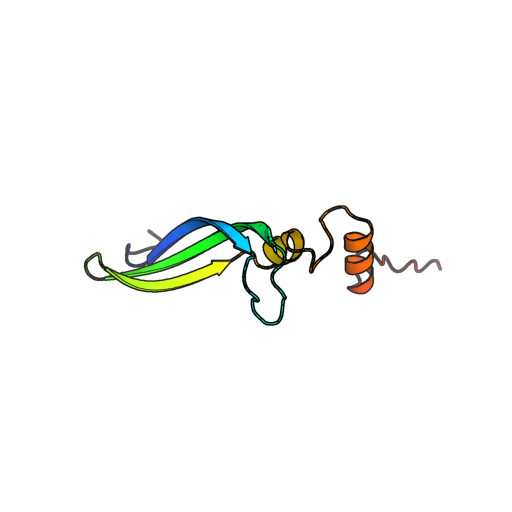58.81 89 GLY A N 1
ATOM 683 C CA . GLY A 1 89 ? 22.765 -28.121 -13.447 1.00 58.81 89 GLY A CA 1
ATOM 684 C C . GLY A 1 89 ? 24.063 -28.792 -13.023 1.00 58.81 89 GLY A C 1
ATOM 685 O O . GLY A 1 89 ? 25.121 -28.466 -13.545 1.00 58.81 89 GLY A O 1
ATOM 686 N N . ARG A 1 90 ? 23.994 -29.699 -12.044 1.00 55.62 90 ARG A N 1
ATOM 687 C CA . ARG A 1 90 ? 24.982 -30.770 -11.923 1.00 55.62 90 ARG A CA 1
ATOM 688 C C . ARG A 1 90 ? 24.638 -31.777 -13.011 1.00 55.62 90 ARG A C 1
ATOM 690 O O . ARG A 1 90 ? 23.804 -32.651 -12.805 1.00 55.62 90 ARG A O 1
ATOM 697 N N . SER A 1 91 ? 25.232 -31.577 -14.178 1.00 50.16 91 SER A N 1
ATOM 698 C CA . SER A 1 91 ? 25.493 -32.673 -15.102 1.00 50.16 91 SER A CA 1
ATOM 699 C C . SER A 1 91 ? 26.737 -33.383 -14.574 1.00 50.16 91 SER A C 1
ATOM 701 O O . SER A 1 91 ? 27.779 -32.740 -14.431 1.00 50.16 91 SER A O 1
ATOM 703 N N . GLU A 1 92 ? 26.581 -34.647 -14.187 1.00 42.97 92 GLU A N 1
ATOM 704 C CA . GLU A 1 92 ? 27.698 -35.591 -14.037 1.00 42.97 92 GLU A CA 1
ATOM 705 C C . GLU A 1 92 ? 28.277 -35.952 -15.409 1.00 42.97 92 GLU A C 1
ATOM 707 O O . GLU A 1 92 ? 27.502 -35.927 -16.397 1.00 42.97 92 GLU A O 1
#

pLDDT: mean 89.47, std 12.28, range [42.97, 98.25]